Protein AF-A0A0J7YQM6-F1 (afdb_monomer_lite)

Sequence (115 aa):
EILAKTPAIPSGCQWGIFLRNHDELTLEMVTDEERDYMWAEYAKDPRMRANIGIRRRLAPLLDNDRHSIELFTALLLALPGSPILYYGDEIGMGDNIWLGDRDAVRTPMQWTPDR

Structure (mmCIF, N/CA/C/O backbone):
data_AF-A0A0J7YQM6-F1
#
_entry.id   AF-A0A0J7YQM6-F1
#
loop_
_atom_site.group_PDB
_atom_site.id
_atom_site.type_symbol
_atom_site.label_atom_id
_atom_site.label_alt_id
_atom_site.label_comp_id
_atom_site.label_asym_id
_atom_site.label_entity_id
_atom_site.label_seq_id
_atom_site.pdbx_PDB_ins_code
_atom_site.Cartn_x
_atom_site.Cartn_y
_atom_site.Cartn_z
_atom_site.occupancy
_atom_site.B_iso_or_equiv
_atom_site.auth_seq_id
_atom_site.auth_comp_id
_atom_site.auth_asym_id
_atom_site.auth_atom_id
_atom_site.pdbx_PDB_model_num
ATOM 1 N N . GLU A 1 1 ? -1.469 -3.688 19.427 1.00 55.12 1 GLU A N 1
ATOM 2 C CA . GLU A 1 1 ? -1.785 -2.467 20.206 1.00 55.12 1 GLU A CA 1
ATOM 3 C C . GLU A 1 1 ? -2.355 -1.308 19.384 1.00 55.12 1 GLU A C 1
ATOM 5 O O . GLU A 1 1 ? -3.274 -0.677 19.879 1.00 55.12 1 GLU A O 1
ATOM 10 N N . ILE A 1 2 ? -1.905 -1.021 18.151 1.00 66.50 2 ILE A N 1
ATOM 11 C CA . ILE A 1 2 ? -2.425 0.124 17.359 1.00 66.50 2 ILE A CA 1
ATOM 12 C C . ILE A 1 2 ? -3.906 -0.028 16.969 1.00 66.50 2 ILE A C 1
ATOM 14 O O . ILE A 1 2 ? -4.676 0.901 17.173 1.00 66.50 2 ILE A O 1
ATOM 18 N N . LEU A 1 3 ? -4.337 -1.210 16.511 1.00 64.94 3 LEU A N 1
ATOM 19 C CA . LEU A 1 3 ? -5.752 -1.475 16.183 1.00 64.94 3 LEU A CA 1
ATOM 20 C C . LEU A 1 3 ? -6.696 -1.313 17.387 1.00 64.94 3 LEU A C 1
ATOM 22 O O . LEU A 1 3 ? -7.867 -0.998 17.223 1.00 64.94 3 LEU A O 1
ATOM 26 N N . ALA A 1 4 ? -6.188 -1.506 18.608 1.00 71.81 4 ALA A N 1
ATOM 27 C CA . ALA A 1 4 ? -6.958 -1.302 19.834 1.00 71.81 4 ALA A CA 1
ATOM 28 C C . ALA A 1 4 ? -7.054 0.182 20.235 1.00 71.81 4 ALA A C 1
ATOM 30 O O . ALA A 1 4 ? -7.895 0.540 21.054 1.00 71.81 4 ALA A O 1
ATOM 31 N N . LYS A 1 5 ? -6.198 1.044 19.666 1.00 76.00 5 LYS A N 1
ATOM 32 C CA . LYS A 1 5 ? -6.240 2.504 19.844 1.00 76.00 5 LYS A CA 1
ATOM 33 C C . LYS A 1 5 ? -7.184 3.184 18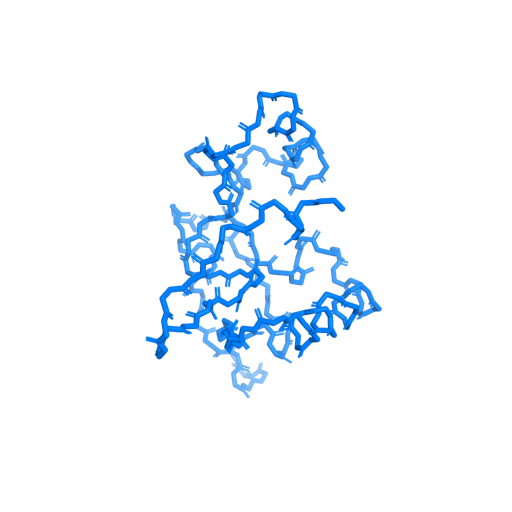.849 1.00 76.00 5 LYS A C 1
ATOM 35 O O . LYS A 1 5 ? -7.395 4.390 18.954 1.00 76.00 5 LYS A O 1
ATOM 40 N N . THR A 1 6 ? -7.739 2.445 17.886 1.00 79.56 6 THR A N 1
ATOM 41 C CA . THR A 1 6 ? -8.697 2.990 16.924 1.00 79.56 6 THR A CA 1
ATOM 42 C C . THR A 1 6 ? -9.972 3.417 17.663 1.00 79.56 6 THR A C 1
ATOM 44 O O . THR A 1 6 ? -10.549 2.607 18.392 1.00 79.56 6 THR A O 1
ATOM 47 N N . PRO A 1 7 ? -10.419 4.678 17.522 1.00 84.50 7 PRO A N 1
ATOM 48 C CA . PRO A 1 7 ? -11.604 5.160 18.219 1.00 84.50 7 PRO A CA 1
ATOM 49 C C . PRO A 1 7 ? -12.859 4.414 17.759 1.00 84.50 7 PRO A C 1
ATOM 51 O O . PRO A 1 7 ? -12.951 3.953 16.618 1.00 84.50 7 PRO A O 1
ATOM 54 N N . ALA A 1 8 ? -13.849 4.327 18.649 1.00 88.81 8 ALA A N 1
ATOM 55 C CA . ALA A 1 8 ? -15.154 3.787 18.299 1.00 88.81 8 ALA A CA 1
ATOM 56 C C . ALA A 1 8 ? -15.806 4.647 17.207 1.00 88.81 8 ALA A C 1
ATOM 58 O O . ALA A 1 8 ? -15.837 5.876 17.302 1.00 88.81 8 ALA A O 1
ATOM 59 N N . ILE A 1 9 ? -16.335 3.990 16.177 1.00 92.50 9 ILE A N 1
ATOM 60 C CA . ILE A 1 9 ? -17.052 4.649 15.085 1.00 92.50 9 ILE A CA 1
ATOM 61 C C . ILE A 1 9 ? -18.554 4.742 15.397 1.00 92.50 9 ILE A C 1
ATOM 63 O O . ILE A 1 9 ? -19.082 3.893 16.121 1.00 92.50 9 ILE A O 1
ATOM 67 N N . PRO A 1 10 ? -19.268 5.747 14.859 1.00 94.75 10 PRO A N 1
ATOM 68 C CA . PRO A 1 10 ? -20.722 5.822 14.968 1.00 94.75 10 PRO A CA 1
ATOM 69 C C . PRO A 1 10 ? -21.428 4.601 14.358 1.00 94.75 10 PRO A C 1
ATOM 71 O O . PRO A 1 10 ? -20.921 3.961 13.436 1.00 94.75 10 PRO A O 1
ATOM 74 N N . SER A 1 11 ? -22.642 4.312 14.837 1.00 94.25 11 SER A N 1
ATOM 75 C CA . SER A 1 11 ? -23.493 3.266 14.256 1.00 94.25 11 SER A CA 1
ATOM 76 C C . SER A 1 11 ? -23.800 3.561 12.782 1.00 94.25 11 SER A C 1
ATOM 78 O O . SER A 1 11 ? -24.133 4.692 12.433 1.00 94.25 11 SER A O 1
ATOM 80 N N . GLY A 1 12 ? -23.690 2.545 11.922 1.00 93.69 12 GLY A N 1
ATOM 81 C CA . GLY A 1 12 ? -23.890 2.668 10.472 1.00 93.69 12 GLY A CA 1
ATOM 82 C C . GLY A 1 12 ? -22.664 3.151 9.684 1.00 93.69 12 GLY A C 1
ATOM 83 O O . GLY A 1 12 ? -22.717 3.168 8.456 1.00 93.69 12 GLY A O 1
ATOM 84 N N . CYS A 1 13 ? -21.560 3.506 10.350 1.00 95.44 13 CYS A N 1
ATOM 85 C CA . CYS A 1 13 ? -20.281 3.803 9.702 1.00 95.44 13 CYS A CA 1
ATOM 86 C C . CYS A 1 13 ? -19.374 2.563 9.649 1.00 95.44 13 CYS A C 1
ATOM 88 O O . CYS A 1 13 ? -19.545 1.620 10.420 1.00 95.44 13 CYS A O 1
ATOM 90 N N . GLN A 1 14 ? -18.386 2.577 8.749 1.00 94.06 14 GLN A N 1
ATOM 91 C CA . GLN A 1 14 ? -17.368 1.532 8.629 1.00 94.06 14 GLN A CA 1
ATOM 92 C C . GLN A 1 14 ? -16.035 2.129 8.156 1.00 94.06 14 GLN A C 1
ATOM 94 O O . GLN A 1 14 ? -16.027 3.120 7.425 1.00 94.06 14 GLN A O 1
ATOM 99 N N . TRP A 1 15 ? -14.916 1.524 8.556 1.00 93.69 15 TRP A N 1
ATOM 100 C CA . TRP A 1 15 ? -13.589 1.894 8.061 1.00 93.69 15 TRP A CA 1
ATOM 101 C C . TRP A 1 15 ? -13.381 1.447 6.612 1.00 93.69 15 TRP A C 1
ATOM 103 O O . TRP A 1 15 ? -13.755 0.338 6.241 1.00 93.69 15 TRP A O 1
ATOM 113 N N . GLY A 1 16 ? -12.734 2.288 5.804 1.00 94.81 16 GLY A N 1
ATOM 114 C CA . GLY A 1 16 ? -12.133 1.870 4.539 1.00 94.81 16 GLY A CA 1
ATOM 115 C C . GLY A 1 16 ? -10.691 1.446 4.786 1.00 94.81 16 GLY A C 1
ATOM 116 O O . GLY A 1 16 ? -9.901 2.247 5.283 1.00 94.81 16 GLY A O 1
ATOM 117 N N . ILE A 1 17 ? -10.353 0.202 4.461 1.00 95.19 17 ILE A N 1
ATOM 118 C CA . ILE A 1 17 ? -9.001 -0.341 4.638 1.00 95.19 17 ILE A CA 1
ATOM 119 C C . ILE A 1 17 ? -8.351 -0.538 3.271 1.00 95.19 17 ILE A C 1
ATOM 121 O O . ILE A 1 17 ? -8.993 -1.005 2.333 1.00 95.19 17 ILE A O 1
ATOM 125 N N . PHE A 1 18 ? -7.088 -0.144 3.140 1.00 96.56 18 PHE A N 1
ATOM 126 C CA . PHE A 1 18 ? -6.334 -0.218 1.891 1.00 96.56 18 PHE A CA 1
ATOM 127 C C . PHE A 1 18 ? -4.840 -0.373 2.183 1.00 96.56 18 PHE A C 1
ATOM 129 O O . PHE A 1 18 ? -4.363 0.039 3.239 1.00 96.56 18 PHE A O 1
ATOM 136 N N . LEU A 1 19 ? -4.104 -0.962 1.240 1.00 95.00 19 LEU A N 1
ATOM 137 C CA . LEU A 1 19 ? -2.642 -1.097 1.315 1.00 95.00 19 LEU A CA 1
ATOM 138 C C . LEU A 1 19 ? -1.933 0.027 0.553 1.00 95.00 19 LEU A C 1
ATOM 140 O O . LEU A 1 19 ? -0.949 0.592 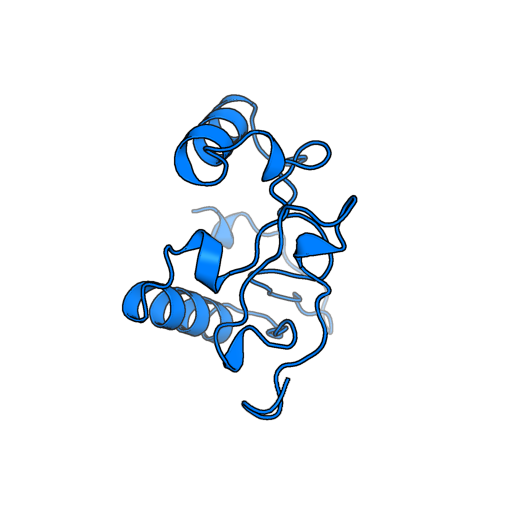1.023 1.00 95.00 19 LEU A O 1
ATOM 144 N N . ARG A 1 20 ? -2.447 0.358 -0.634 1.00 95.81 20 ARG A N 1
ATOM 145 C CA . ARG A 1 20 ? -1.972 1.429 -1.514 1.00 95.81 20 ARG A CA 1
ATOM 146 C C . ARG A 1 20 ? -3.161 2.088 -2.207 1.00 95.81 20 ARG A C 1
ATOM 148 O O . ARG A 1 20 ? -4.283 1.589 -2.160 1.00 95.81 20 ARG A O 1
ATOM 155 N N . ASN A 1 21 ? -2.909 3.241 -2.809 1.00 93.88 21 ASN A N 1
ATOM 156 C CA . ASN A 1 21 ? -3.881 4.008 -3.574 1.00 93.88 21 ASN A CA 1
ATOM 157 C C . ASN A 1 21 ? -3.166 4.745 -4.726 1.00 93.88 21 ASN A C 1
ATOM 159 O O . ASN A 1 21 ? -2.006 4.472 -5.034 1.00 93.88 21 ASN A O 1
ATOM 163 N N . HIS A 1 22 ? -3.870 5.683 -5.359 1.00 92.75 22 HIS A N 1
ATOM 164 C CA . HIS A 1 22 ? -3.371 6.493 -6.473 1.00 92.75 22 HIS A CA 1
ATOM 165 C C . HIS A 1 22 ? -2.368 7.589 -6.067 1.00 92.75 22 HIS A C 1
ATOM 167 O O . HIS A 1 22 ? -1.879 8.310 -6.942 1.00 92.75 22 HIS A O 1
ATOM 173 N N . ASP A 1 23 ? -2.096 7.741 -4.774 1.00 92.69 23 ASP A N 1
ATOM 174 C CA . ASP A 1 23 ? -1.135 8.687 -4.218 1.00 92.69 23 ASP A CA 1
ATOM 175 C C . ASP A 1 23 ? 0.107 7.948 -3.696 1.00 92.69 23 ASP A C 1
ATOM 177 O O . ASP A 1 23 ? 0.209 6.715 -3.694 1.00 92.69 23 ASP A O 1
ATOM 181 N N . GLU A 1 24 ? 1.105 8.707 -3.268 1.00 89.44 24 GLU A N 1
ATOM 182 C CA . GLU A 1 24 ? 2.234 8.191 -2.515 1.00 89.44 24 GLU A CA 1
ATOM 183 C C . GLU A 1 24 ? 1.781 7.518 -1.212 1.00 89.44 24 GLU A C 1
ATOM 185 O O . GLU A 1 24 ? 0.721 7.793 -0.649 1.00 89.44 24 GLU A O 1
ATOM 190 N N . LEU A 1 25 ? 2.598 6.599 -0.708 1.00 91.94 25 LEU A N 1
ATOM 191 C CA . LEU A 1 25 ? 2.472 6.131 0.663 1.00 91.94 25 LEU A CA 1
ATOM 192 C C . LEU A 1 25 ? 2.874 7.302 1.560 1.00 91.94 25 LEU A C 1
ATOM 194 O O . LEU A 1 25 ? 4.063 7.593 1.699 1.00 91.94 25 LEU A O 1
ATOM 198 N N . THR A 1 26 ? 1.874 8.016 2.075 1.00 90.69 26 THR A N 1
ATOM 199 C CA . THR A 1 26 ? 2.077 9.197 2.917 1.00 90.69 26 THR A CA 1
ATOM 200 C C . THR A 1 26 ? 2.679 8.808 4.265 1.00 90.69 26 THR A C 1
ATOM 202 O O . THR A 1 26 ? 2.210 7.879 4.924 1.00 90.69 26 THR A O 1
ATOM 205 N N . LEU A 1 27 ? 3.724 9.531 4.673 1.00 91.75 27 LEU A N 1
ATOM 206 C CA . LEU A 1 27 ? 4.370 9.413 5.984 1.00 91.75 27 LEU A CA 1
ATOM 207 C C . LEU A 1 27 ? 4.234 10.728 6.776 1.00 91.75 27 LEU A C 1
ATOM 209 O O . LEU A 1 27 ? 5.095 11.089 7.580 1.00 91.75 27 LEU A O 1
ATOM 213 N N . GLU A 1 28 ? 3.158 11.477 6.527 1.00 89.81 28 GLU A N 1
ATOM 214 C CA . GLU A 1 28 ? 2.881 12.745 7.214 1.00 89.81 28 GLU A CA 1
ATOM 215 C C . GLU A 1 28 ? 2.446 12.541 8.669 1.00 89.81 28 GLU A C 1
ATOM 217 O O . GLU A 1 28 ? 2.793 13.335 9.537 1.00 89.81 28 GLU A O 1
ATOM 222 N N . MET A 1 29 ? 1.712 11.459 8.943 1.00 88.50 29 MET A N 1
ATOM 223 C CA . MET A 1 29 ? 1.113 11.173 10.255 1.00 88.50 29 MET A CA 1
ATOM 224 C C . MET A 1 29 ? 1.950 10.206 11.111 1.00 88.50 29 MET A C 1
ATOM 226 O O . MET A 1 29 ? 1.438 9.654 12.085 1.00 88.50 29 MET A O 1
ATOM 230 N N . VAL A 1 30 ? 3.213 9.972 10.741 1.00 90.00 30 VAL A N 1
ATOM 231 C CA . VAL A 1 30 ? 4.163 9.142 11.504 1.00 90.00 30 VAL A CA 1
ATOM 232 C C . VAL A 1 30 ? 5.255 10.005 12.128 1.00 90.00 30 VAL A C 1
ATOM 234 O O . VAL A 1 30 ? 5.477 11.146 11.710 1.00 90.00 30 VAL A O 1
ATOM 237 N N . THR A 1 31 ? 5.934 9.462 13.135 1.00 92.50 31 THR A N 1
ATOM 238 C CA . THR A 1 31 ? 7.062 10.143 13.783 1.00 92.50 31 THR A CA 1
ATOM 239 C C . THR A 1 31 ? 8.250 10.293 12.828 1.00 92.50 31 THR A C 1
ATOM 241 O O . THR A 1 31 ? 8.355 9.580 11.829 1.00 92.50 31 THR A O 1
ATOM 244 N N . ASP A 1 32 ? 9.162 11.221 13.127 1.00 91.56 32 ASP A N 1
ATOM 245 C CA . ASP A 1 32 ? 10.346 11.453 12.289 1.00 91.56 32 ASP A CA 1
ATOM 246 C C . ASP A 1 32 ? 11.249 10.207 12.212 1.00 91.56 32 ASP A C 1
ATOM 248 O O . ASP A 1 32 ? 11.723 9.863 11.132 1.00 91.56 32 ASP A O 1
ATOM 252 N N . GLU A 1 33 ? 11.398 9.467 13.317 1.00 93.19 33 GLU A N 1
ATOM 253 C CA . GLU A 1 33 ? 12.168 8.215 13.359 1.00 93.19 33 GLU A CA 1
ATOM 254 C C . GLU A 1 33 ? 11.544 7.118 12.480 1.00 93.19 33 GLU A C 1
ATOM 256 O O . GLU A 1 33 ? 12.242 6.457 11.709 1.00 93.19 33 GLU A O 1
ATOM 261 N N . GLU A 1 34 ? 10.220 6.940 12.547 1.00 92.88 34 GLU A N 1
ATOM 262 C CA . GLU A 1 34 ? 9.505 5.988 11.688 1.00 92.88 34 GLU A CA 1
ATOM 263 C C . GLU A 1 34 ? 9.593 6.393 10.215 1.00 92.88 34 GLU A C 1
ATOM 265 O O . GLU A 1 34 ? 9.743 5.535 9.343 1.00 92.88 34 GLU A O 1
ATOM 270 N N . ARG A 1 35 ? 9.532 7.696 9.920 1.00 92.88 35 ARG A N 1
ATOM 271 C CA . ARG A 1 35 ? 9.666 8.212 8.556 1.00 92.88 35 ARG A CA 1
ATOM 272 C C . ARG A 1 35 ? 11.045 7.911 7.979 1.00 92.88 35 ARG A C 1
ATOM 274 O O . ARG A 1 35 ? 11.131 7.402 6.860 1.00 92.88 35 ARG A O 1
ATOM 281 N N . ASP A 1 36 ? 12.101 8.185 8.738 1.00 91.81 36 ASP A N 1
ATOM 282 C CA . ASP A 1 36 ? 13.476 7.920 8.320 1.00 91.81 36 ASP A CA 1
ATOM 283 C C . ASP A 1 36 ? 13.718 6.421 8.107 1.00 91.81 36 ASP A C 1
ATOM 285 O O . ASP A 1 36 ? 14.319 6.031 7.102 1.00 91.81 36 ASP A O 1
ATOM 289 N N . TYR A 1 37 ? 13.170 5.573 8.984 1.00 94.00 37 TYR A N 1
ATOM 290 C CA . TYR A 1 37 ? 13.189 4.120 8.814 1.00 94.00 37 TYR A CA 1
ATOM 291 C C . TYR A 1 37 ? 12.481 3.684 7.523 1.00 94.00 37 TYR A C 1
ATOM 293 O O . TYR A 1 37 ? 13.051 2.955 6.708 1.00 94.00 37 TYR A O 1
ATOM 301 N N . MET A 1 38 ? 11.263 4.178 7.284 1.00 94.00 38 MET A N 1
ATOM 302 C CA . MET A 1 38 ? 10.496 3.850 6.081 1.00 94.00 38 MET A CA 1
ATOM 303 C C . MET A 1 38 ? 11.218 4.288 4.804 1.00 94.00 38 MET A C 1
ATOM 305 O O . MET A 1 38 ? 11.216 3.558 3.811 1.00 94.00 38 MET A O 1
ATOM 309 N N . TRP A 1 39 ? 11.873 5.450 4.810 1.00 92.00 39 TRP A N 1
ATOM 310 C CA . TRP A 1 39 ? 12.687 5.890 3.680 1.00 92.00 39 TRP A CA 1
ATOM 311 C C . TRP A 1 39 ? 13.938 5.039 3.471 1.00 92.00 39 TRP A C 1
ATOM 313 O O . TRP A 1 39 ? 14.278 4.763 2.319 1.00 92.00 39 TRP A O 1
ATOM 323 N N . ALA A 1 40 ? 14.618 4.632 4.542 1.00 92.06 40 ALA A N 1
ATOM 324 C CA . ALA A 1 40 ? 15.810 3.795 4.456 1.00 92.06 40 ALA A CA 1
ATOM 325 C C . ALA A 1 40 ? 15.497 2.411 3.865 1.00 92.06 40 ALA A C 1
ATOM 327 O O . ALA A 1 40 ? 16.226 1.935 2.993 1.00 92.06 40 ALA A O 1
ATOM 328 N N . GLU A 1 41 ? 14.387 1.802 4.285 1.00 92.25 41 GLU A N 1
ATOM 329 C CA . GLU A 1 41 ? 14.010 0.459 3.842 1.00 92.25 41 GLU A CA 1
ATOM 330 C C . GLU A 1 41 ? 13.320 0.459 2.473 1.00 92.25 41 GLU A C 1
ATOM 332 O O . GL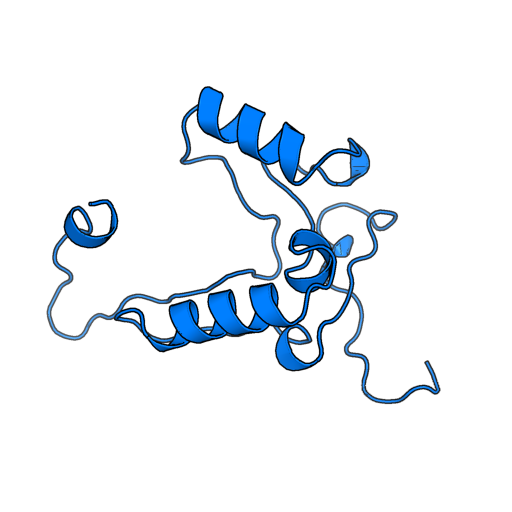U A 1 41 ? 13.721 -0.280 1.570 1.00 92.25 41 GLU A O 1
ATOM 337 N N . TYR A 1 42 ? 12.323 1.328 2.274 1.00 91.75 42 TYR A N 1
ATOM 338 C CA . TYR A 1 42 ? 11.412 1.248 1.125 1.00 91.75 42 TYR A CA 1
ATOM 339 C C . TYR A 1 42 ? 11.664 2.300 0.031 1.00 91.75 42 TYR A C 1
ATOM 341 O O . TYR A 1 42 ? 11.109 2.190 -1.067 1.00 91.75 42 TYR A O 1
ATOM 349 N N . ALA A 1 43 ? 12.507 3.310 0.286 1.00 91.12 43 ALA A N 1
ATOM 350 C CA . ALA A 1 43 ? 12.834 4.381 -0.664 1.00 91.12 43 ALA A CA 1
ATOM 351 C C . ALA A 1 43 ? 14.348 4.654 -0.746 1.00 91.12 43 ALA A C 1
ATOM 353 O O . ALA A 1 43 ? 14.819 5.788 -0.565 1.00 91.12 43 ALA A O 1
ATOM 354 N N . LYS A 1 44 ? 15.097 3.586 -1.057 1.00 89.00 44 LYS A N 1
ATOM 355 C CA . LYS A 1 44 ? 16.562 3.587 -1.233 1.00 89.00 44 LYS A CA 1
ATOM 356 C C . LYS A 1 44 ? 17.024 4.552 -2.326 1.00 89.00 44 LYS A C 1
ATOM 358 O O . LYS A 1 44 ? 18.079 5.165 -2.200 1.00 89.00 44 LYS A O 1
ATOM 363 N N . ASP A 1 45 ? 16.228 4.711 -3.383 1.00 89.69 45 ASP A N 1
ATOM 364 C CA . ASP A 1 45 ? 16.464 5.720 -4.412 1.00 89.69 45 ASP A CA 1
ATOM 365 C C . ASP A 1 45 ? 15.699 7.013 -4.076 1.00 89.69 45 ASP A C 1
ATOM 367 O O . ASP A 1 45 ? 14.481 6.957 -3.880 1.00 89.69 45 ASP A O 1
ATOM 371 N N . PRO A 1 46 ? 16.349 8.192 -4.061 1.00 87.94 46 PRO A N 1
ATOM 372 C CA . PRO A 1 46 ? 15.672 9.468 -3.825 1.00 87.94 46 PRO A CA 1
ATOM 373 C C . PRO A 1 46 ? 14.480 9.723 -4.758 1.00 87.94 46 PRO A C 1
ATOM 375 O O . PRO A 1 46 ? 13.519 10.373 -4.359 1.00 87.94 46 PRO A O 1
ATOM 378 N N . ARG A 1 47 ? 14.494 9.174 -5.980 1.00 89.88 47 ARG A N 1
ATOM 379 C CA . ARG A 1 47 ? 13.393 9.292 -6.948 1.00 89.88 47 ARG A CA 1
ATOM 380 C C . ARG A 1 47 ? 12.155 8.508 -6.537 1.00 89.88 47 ARG A C 1
ATOM 382 O O . ARG A 1 47 ? 11.080 8.807 -7.040 1.00 89.88 47 ARG A O 1
ATOM 389 N N . MET A 1 48 ? 12.266 7.530 -5.642 1.00 91.00 48 MET A N 1
ATOM 390 C CA . MET A 1 48 ? 11.109 6.814 -5.088 1.00 91.00 48 MET A CA 1
ATOM 391 C C . MET A 1 48 ? 10.316 7.678 -4.102 1.00 91.00 48 MET A C 1
ATOM 393 O O . MET A 1 48 ? 9.209 7.306 -3.718 1.00 91.00 48 MET A O 1
ATOM 397 N N . ARG A 1 49 ? 10.860 8.830 -3.698 1.00 90.19 49 ARG A N 1
ATOM 398 C CA . ARG A 1 49 ? 10.223 9.765 -2.773 1.00 90.19 49 ARG A CA 1
ATOM 399 C C . ARG A 1 49 ? 9.402 10.794 -3.545 1.00 90.19 49 ARG A C 1
ATOM 401 O O . ARG A 1 49 ? 9.798 11.231 -4.625 1.00 90.19 49 ARG A O 1
ATOM 408 N N . ALA A 1 50 ? 8.262 11.169 -2.983 1.00 85.00 50 ALA A N 1
ATOM 409 C CA . ALA A 1 50 ? 7.457 12.306 -3.416 1.00 85.00 50 ALA A CA 1
ATOM 410 C C . ALA A 1 50 ? 6.861 12.962 -2.175 1.00 85.00 50 ALA A C 1
ATOM 412 O O . ALA A 1 50 ? 6.343 12.255 -1.313 1.00 85.00 50 ALA A O 1
ATOM 413 N N . ASN A 1 51 ? 6.966 14.287 -2.066 1.00 86.06 51 ASN A N 1
ATOM 414 C CA . ASN A 1 51 ? 6.586 15.030 -0.861 1.00 86.06 51 ASN A CA 1
ATOM 415 C C . ASN A 1 51 ? 7.214 14.404 0.404 1.00 86.06 51 ASN A C 1
ATOM 417 O O . ASN A 1 51 ? 8.430 14.213 0.463 1.00 86.06 51 ASN A O 1
ATOM 421 N N . ILE A 1 52 ? 6.386 14.056 1.393 1.00 87.44 52 ILE A N 1
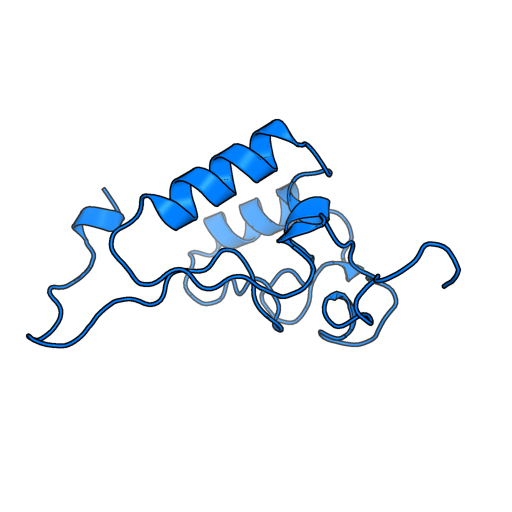ATOM 422 C CA . ILE A 1 52 ? 6.766 13.393 2.649 1.00 87.44 52 ILE A CA 1
ATOM 423 C C . ILE A 1 52 ? 6.471 11.877 2.554 1.00 87.44 52 ILE A C 1
ATOM 425 O O . ILE A 1 52 ? 6.241 11.211 3.550 1.00 87.44 52 ILE A O 1
ATOM 429 N N . GLY A 1 53 ? 6.435 11.291 1.356 1.00 91.75 53 GLY A N 1
ATOM 430 C CA . GLY A 1 53 ? 6.007 9.906 1.155 1.00 91.75 53 GLY A CA 1
ATOM 431 C C . GLY A 1 53 ? 6.801 9.128 0.112 1.00 91.75 53 GLY A C 1
ATOM 432 O O . GLY A 1 53 ? 7.841 9.568 -0.389 1.00 91.75 53 GLY A O 1
ATOM 433 N N . ILE A 1 54 ? 6.311 7.922 -0.185 1.00 93.25 54 ILE A N 1
ATOM 434 C CA . ILE A 1 54 ? 6.947 6.956 -1.091 1.00 93.25 54 ILE A CA 1
ATOM 435 C C . ILE A 1 54 ? 6.009 6.647 -2.259 1.00 93.25 54 ILE A C 1
ATOM 437 O O . ILE A 1 54 ? 4.960 6.024 -2.097 1.00 93.25 54 ILE A O 1
ATOM 441 N N . ARG A 1 55 ? 6.386 7.050 -3.471 1.00 92.94 55 ARG A N 1
ATOM 442 C CA . ARG A 1 55 ? 5.575 6.901 -4.691 1.00 92.94 55 ARG A CA 1
ATOM 443 C C . ARG A 1 55 ? 5.825 5.574 -5.411 1.00 92.94 55 ARG A C 1
ATOM 445 O O . ARG A 1 55 ? 6.198 5.545 -6.581 1.00 92.94 55 ARG A O 1
ATOM 452 N N . ARG A 1 56 ? 5.626 4.469 -4.693 1.00 94.31 56 ARG A N 1
ATOM 453 C CA . ARG A 1 56 ? 5.787 3.102 -5.212 1.00 94.31 56 ARG A CA 1
ATOM 454 C C . ARG A 1 56 ? 4.511 2.276 -5.106 1.00 94.31 56 ARG A C 1
ATOM 456 O O . ARG A 1 56 ? 3.656 2.562 -4.259 1.00 94.31 56 ARG A O 1
ATOM 463 N N . ARG A 1 57 ? 4.368 1.269 -5.969 1.00 96.00 57 ARG A N 1
ATOM 464 C CA . ARG A 1 57 ? 3.262 0.294 -5.918 1.00 96.00 57 ARG A CA 1
ATOM 465 C C . ARG A 1 57 ? 3.527 -0.804 -4.885 1.00 96.00 57 ARG A C 1
ATOM 467 O O . ARG A 1 57 ? 4.654 -0.961 -4.425 1.00 96.00 57 ARG A O 1
ATOM 474 N N . LEU A 1 58 ? 2.493 -1.576 -4.541 1.00 95.50 58 LEU A N 1
ATOM 475 C CA . LEU A 1 58 ? 2.579 -2.638 -3.533 1.00 95.50 58 LEU A CA 1
ATOM 476 C C . LEU A 1 58 ? 3.605 -3.717 -3.900 1.00 95.50 58 LEU A C 1
ATOM 478 O O . LEU A 1 58 ? 4.494 -4.003 -3.105 1.00 95.50 58 LEU A O 1
ATOM 482 N N . ALA A 1 59 ? 3.508 -4.294 -5.102 1.00 96.25 59 ALA A N 1
ATOM 483 C CA . ALA A 1 59 ? 4.418 -5.360 -5.515 1.00 96.25 59 ALA A CA 1
ATOM 484 C C . ALA A 1 59 ? 5.889 -4.895 -5.521 1.00 96.25 59 ALA A C 1
ATOM 486 O O . ALA A 1 59 ? 6.712 -5.549 -4.884 1.00 96.25 59 ALA A O 1
ATOM 487 N N . PRO A 1 60 ? 6.241 -3.737 -6.111 1.00 95.19 60 PRO A N 1
ATOM 488 C CA . PRO A 1 60 ? 7.608 -3.237 -6.045 1.00 95.19 60 PRO A CA 1
ATOM 489 C C . PRO A 1 60 ? 8.082 -2.833 -4.634 1.00 95.19 60 PRO A C 1
ATOM 491 O O . PRO A 1 60 ? 9.280 -2.923 -4.368 1.00 95.19 60 PRO A O 1
ATOM 494 N N . LEU A 1 61 ? 7.190 -2.394 -3.732 1.00 94.38 61 LEU A N 1
ATOM 495 C CA . LEU A 1 61 ? 7.521 -2.138 -2.317 1.00 94.38 61 LEU A CA 1
ATOM 496 C C . LEU A 1 61 ? 7.923 -3.411 -1.565 1.00 94.38 61 LEU A C 1
ATOM 498 O O . LEU A 1 61 ? 8.753 -3.340 -0.667 1.00 94.38 61 LEU A O 1
ATOM 502 N N . LEU A 1 62 ? 7.337 -4.549 -1.933 1.00 95.31 62 LEU A N 1
ATOM 503 C CA . LEU A 1 62 ? 7.586 -5.856 -1.325 1.00 95.31 62 LEU A CA 1
ATOM 504 C C . LEU A 1 62 ? 8.592 -6.690 -2.132 1.00 95.31 62 LEU A C 1
ATOM 506 O O . LEU A 1 62 ? 8.544 -7.915 -2.092 1.00 95.31 62 LEU A O 1
ATOM 510 N N . ASP A 1 63 ? 9.454 -6.041 -2.923 1.00 94.56 63 ASP A N 1
ATOM 511 C CA . ASP A 1 63 ? 10.454 -6.683 -3.793 1.00 94.56 63 ASP A CA 1
ATOM 512 C C . ASP A 1 63 ? 9.878 -7.769 -4.725 1.00 94.56 63 ASP A C 1
ATOM 514 O O . ASP A 1 63 ? 10.570 -8.692 -5.154 1.00 94.56 63 ASP A O 1
ATOM 518 N N . ASN A 1 64 ? 8.593 -7.639 -5.072 1.00 95.56 64 ASN A N 1
ATOM 519 C CA . ASN A 1 64 ? 7.813 -8.610 -5.834 1.00 95.56 64 ASN A CA 1
ATOM 520 C C . ASN A 1 64 ? 7.782 -10.019 -5.201 1.00 95.56 64 ASN A C 1
ATOM 522 O O . ASN A 1 64 ? 7.564 -11.013 -5.899 1.00 95.56 64 ASN A O 1
ATOM 526 N N . ASP A 1 65 ? 7.987 -10.118 -3.882 1.00 97.38 65 ASP A N 1
ATOM 527 C CA . ASP A 1 65 ? 7.847 -11.369 -3.146 1.00 97.38 65 ASP A CA 1
ATOM 528 C C . ASP A 1 65 ? 6.370 -11.748 -3.014 1.00 97.38 65 ASP A C 1
ATOM 530 O O . ASP A 1 65 ? 5.573 -11.098 -2.330 1.00 97.38 65 ASP A O 1
ATOM 534 N N . ARG A 1 66 ? 6.008 -12.853 -3.665 1.00 95.12 66 ARG A N 1
ATOM 535 C CA . ARG A 1 66 ? 4.631 -13.337 -3.719 1.00 95.12 66 ARG A CA 1
ATOM 536 C C . ARG A 1 66 ? 4.077 -13.673 -2.336 1.00 95.12 66 ARG A C 1
ATOM 538 O O . ARG A 1 66 ? 2.913 -13.375 -2.082 1.00 95.12 66 ARG A O 1
ATOM 545 N N . HIS A 1 67 ? 4.883 -14.262 -1.454 1.00 97.50 67 HIS A N 1
ATOM 546 C CA . HIS A 1 67 ? 4.421 -14.635 -0.116 1.00 97.50 67 HIS A CA 1
ATOM 547 C C . HIS A 1 67 ? 4.097 -13.400 0.725 1.00 97.50 67 HIS A C 1
ATOM 549 O O . HIS A 1 67 ? 3.060 -13.360 1.387 1.00 97.50 67 HIS A O 1
ATOM 555 N N . SER A 1 68 ? 4.943 -12.372 0.652 1.00 96.38 68 SER A N 1
ATOM 556 C CA . SER A 1 68 ? 4.673 -11.084 1.287 1.00 96.38 68 SER A CA 1
ATOM 557 C C . SER A 1 68 ? 3.404 -10.447 0.727 1.00 96.38 68 SER A C 1
ATOM 559 O O . SER A 1 68 ? 2.525 -10.075 1.499 1.00 96.38 68 SER A O 1
ATOM 561 N N . ILE A 1 69 ? 3.242 -10.381 -0.598 1.00 97.06 69 ILE A N 1
ATOM 562 C CA . ILE A 1 69 ? 2.030 -9.811 -1.214 1.00 97.06 69 ILE A CA 1
ATOM 563 C C . ILE A 1 69 ? 0.773 -10.537 -0.715 1.00 97.06 69 ILE A C 1
ATOM 565 O O . ILE A 1 69 ? -0.163 -9.887 -0.253 1.00 97.06 69 ILE A O 1
ATOM 569 N N . GLU A 1 70 ? 0.768 -11.872 -0.724 1.00 97.31 70 GLU A N 1
ATOM 570 C CA . GLU A 1 70 ? -0.362 -12.667 -0.230 1.00 97.31 70 GLU A CA 1
ATOM 571 C C . GLU A 1 70 ? -0.645 -12.433 1.255 1.00 97.31 70 GLU A C 1
ATOM 573 O O . GLU A 1 70 ? -1.808 -12.302 1.634 1.00 97.31 70 GLU A O 1
ATOM 578 N N . LEU A 1 71 ? 0.391 -12.321 2.091 1.00 97.56 71 LEU A N 1
ATOM 579 C CA . LEU A 1 71 ? 0.238 -12.016 3.512 1.00 97.56 71 LEU A CA 1
ATOM 580 C C . LEU A 1 71 ? -0.427 -10.651 3.725 1.00 97.56 71 LEU A C 1
ATOM 582 O O . LEU A 1 71 ? -1.385 -10.545 4.492 1.00 97.56 71 LEU A O 1
ATOM 586 N N . PHE A 1 72 ? 0.045 -9.608 3.040 1.00 96.81 72 PHE A N 1
ATOM 587 C CA . PHE A 1 72 ? -0.532 -8.268 3.156 1.00 96.81 72 PHE A CA 1
ATOM 588 C C . PHE A 1 72 ? -1.965 -8.219 2.615 1.00 96.81 72 PHE A C 1
ATOM 590 O O . PHE A 1 72 ? -2.831 -7.601 3.236 1.00 96.81 72 PHE A O 1
ATOM 597 N N . THR A 1 73 ? -2.255 -8.912 1.511 1.00 96.44 73 THR A N 1
ATOM 598 C CA . THR A 1 73 ? -3.624 -9.048 0.997 1.00 96.44 73 THR A CA 1
ATOM 599 C C . THR A 1 73 ? -4.517 -9.820 1.972 1.00 96.44 73 THR A C 1
ATOM 601 O O . THR A 1 73 ? -5.653 -9.416 2.205 1.00 96.44 73 THR A O 1
ATOM 604 N N . ALA A 1 74 ? -4.020 -10.887 2.600 1.00 97.06 74 ALA A N 1
ATOM 605 C CA . ALA A 1 74 ? -4.767 -11.629 3.610 1.00 97.06 74 ALA A CA 1
ATOM 606 C C . ALA A 1 74 ? -5.085 -10.753 4.831 1.00 97.06 74 ALA A C 1
ATOM 608 O O . ALA A 1 74 ? -6.217 -10.761 5.309 1.00 97.06 74 ALA A O 1
ATOM 609 N N . LEU A 1 75 ? -4.126 -9.943 5.294 1.00 95.62 75 LEU A N 1
ATOM 610 C CA . LEU A 1 75 ? -4.348 -8.966 6.362 1.00 95.62 75 LEU A CA 1
ATOM 611 C C . LEU A 1 75 ? -5.392 -7.918 5.961 1.00 95.62 75 LEU A C 1
ATOM 613 O O . LEU A 1 75 ? -6.302 -7.646 6.741 1.00 95.62 75 LEU A O 1
ATOM 617 N N . LEU A 1 76 ? -5.314 -7.379 4.741 1.00 95.56 76 LEU A N 1
ATOM 618 C CA . LEU A 1 76 ? -6.304 -6.435 4.217 1.00 95.56 76 LEU A CA 1
ATOM 619 C C . LEU A 1 76 ? -7.724 -7.014 4.257 1.00 95.56 76 LEU A C 1
ATOM 621 O O . LEU A 1 76 ? -8.658 -6.303 4.602 1.00 95.56 76 LEU A O 1
ATOM 625 N N . LEU A 1 77 ? -7.897 -8.290 3.913 1.00 95.94 77 LEU A N 1
ATOM 626 C CA . LEU A 1 77 ? -9.213 -8.937 3.899 1.00 95.94 77 LEU A CA 1
ATOM 627 C C . LEU A 1 77 ? -9.684 -9.396 5.288 1.00 95.94 77 LEU A C 1
ATOM 629 O O . LEU A 1 77 ? -10.879 -9.608 5.483 1.00 95.94 77 LEU A O 1
ATOM 633 N N . ALA A 1 78 ? -8.766 -9.567 6.241 1.00 94.62 78 ALA A N 1
ATOM 634 C CA . ALA A 1 78 ? -9.070 -10.041 7.591 1.00 94.62 78 ALA A CA 1
ATOM 635 C C . ALA A 1 78 ? -9.352 -8.910 8.595 1.00 94.62 78 ALA A C 1
ATOM 637 O O . ALA A 1 78 ? -9.979 -9.151 9.630 1.00 94.62 78 ALA A O 1
ATOM 638 N N . LEU A 1 79 ? -8.873 -7.691 8.334 1.00 93.00 79 LEU A N 1
ATOM 639 C CA . LEU A 1 79 ? -9.081 -6.550 9.224 1.00 93.00 79 LEU A CA 1
ATOM 640 C C . LEU A 1 79 ? -10.537 -6.042 9.179 1.00 93.00 79 LEU A C 1
ATOM 642 O O . LEU A 1 79 ? -11.183 -6.091 8.133 1.00 93.00 79 LEU A O 1
ATOM 646 N N . PRO A 1 80 ? -11.071 -5.523 10.303 1.00 91.19 80 PRO A N 1
ATOM 647 C CA . PRO A 1 80 ? -12.426 -4.984 10.350 1.00 91.19 80 PRO A CA 1
ATOM 648 C C . PRO A 1 80 ? -12.532 -3.709 9.504 1.00 91.19 80 PRO A C 1
ATOM 650 O O . PRO A 1 80 ? -11.950 -2.676 9.835 1.00 91.19 80 PRO A O 1
ATOM 653 N N . GLY A 1 81 ? -13.296 -3.785 8.417 1.00 92.56 81 GLY A N 1
ATOM 654 C CA . GLY A 1 81 ? -13.498 -2.682 7.485 1.00 92.56 81 GLY A CA 1
ATOM 655 C C . GLY A 1 81 ? -13.999 -3.167 6.129 1.00 92.56 81 GLY A C 1
ATOM 656 O O . GLY A 1 81 ? -14.211 -4.359 5.912 1.00 92.56 81 GLY A O 1
ATOM 657 N N . SER A 1 82 ? -14.179 -2.228 5.209 1.00 96.00 82 SER A N 1
ATOM 658 C CA . SER A 1 82 ? -14.436 -2.501 3.798 1.00 96.00 82 SER A CA 1
ATOM 659 C C . SER A 1 82 ? -13.115 -2.409 3.026 1.00 96.00 82 SER A C 1
ATOM 661 O O . SER A 1 82 ? -12.539 -1.315 2.972 1.00 96.00 82 SER A O 1
ATOM 663 N N . PRO A 1 83 ? -12.607 -3.513 2.450 1.00 97.00 83 PRO A N 1
ATOM 664 C CA . PRO A 1 83 ? -11.334 -3.511 1.744 1.00 97.00 83 PRO A CA 1
ATOM 665 C C . PRO A 1 83 ? -11.430 -2.803 0.396 1.00 97.00 83 PRO A C 1
ATOM 667 O O . PRO A 1 83 ? -12.373 -3.002 -0.369 1.00 97.00 83 PRO A O 1
ATOM 670 N N . ILE A 1 84 ? -10.418 -1.993 0.099 1.00 97.31 84 ILE A N 1
ATOM 671 C CA . ILE A 1 84 ? -10.263 -1.273 -1.161 1.00 97.31 84 ILE A CA 1
ATOM 672 C C . ILE A 1 84 ? -8.999 -1.790 -1.839 1.00 97.31 84 ILE A C 1
ATOM 674 O O . ILE A 1 84 ? -7.899 -1.712 -1.287 1.00 97.31 84 ILE A O 1
ATOM 678 N N . LEU A 1 85 ? -9.173 -2.312 -3.050 1.00 96.44 85 LEU A N 1
ATOM 679 C CA . LEU A 1 85 ? -8.083 -2.745 -3.913 1.00 96.44 85 LEU A CA 1
ATOM 680 C C . LEU A 1 85 ? -7.757 -1.638 -4.910 1.00 96.44 85 LEU A C 1
ATOM 682 O O . LEU A 1 85 ? -8.655 -1.035 -5.501 1.00 96.44 85 LEU A O 1
ATOM 686 N N . TYR A 1 86 ? -6.468 -1.380 -5.098 1.00 97.69 86 TYR A N 1
ATOM 687 C CA . TYR A 1 86 ? -6.001 -0.472 -6.132 1.00 97.69 86 TYR A CA 1
ATOM 688 C C . TYR A 1 86 ? -5.767 -1.251 -7.428 1.00 97.69 86 TYR A C 1
ATOM 690 O O . TYR A 1 86 ? -5.132 -2.302 -7.405 1.00 97.69 86 TYR A O 1
ATOM 698 N N . TYR A 1 87 ? -6.303 -0.749 -8.546 1.00 97.44 87 TYR A N 1
ATOM 699 C CA . TYR A 1 87 ? -6.290 -1.470 -9.822 1.00 97.44 87 TYR A CA 1
ATOM 700 C C . TYR A 1 87 ? -4.873 -1.895 -10.206 1.00 97.44 87 TYR A C 1
ATOM 702 O O . TYR A 1 87 ? -3.935 -1.095 -10.129 1.00 97.44 87 TYR A O 1
ATOM 710 N N . GLY A 1 88 ? -4.717 -3.133 -10.648 1.00 96.88 88 GLY A N 1
ATOM 711 C CA . GLY A 1 88 ? -3.432 -3.688 -11.033 1.00 96.88 88 GLY A CA 1
ATOM 712 C C . GLY A 1 88 ? -2.659 -4.358 -9.905 1.00 96.88 88 GLY A C 1
ATOM 713 O O . GLY A 1 88 ? -1.811 -5.201 -10.194 1.00 96.88 88 GLY A O 1
ATOM 714 N N . ASP A 1 89 ? -2.932 -4.052 -8.635 1.00 96.25 89 ASP A N 1
ATOM 715 C CA . ASP A 1 89 ? -2.254 -4.742 -7.531 1.00 96.25 89 ASP A CA 1
ATOM 716 C C . ASP A 1 89 ? -2.666 -6.226 -7.482 1.00 96.25 89 ASP A C 1
ATOM 718 O O . ASP A 1 89 ? -1.861 -7.074 -7.107 1.00 96.25 89 ASP A O 1
ATOM 722 N N . GLU A 1 90 ? -3.862 -6.570 -7.974 1.00 96.19 90 GLU A N 1
ATOM 723 C CA . GLU A 1 90 ? -4.339 -7.950 -8.117 1.00 96.19 90 GLU A CA 1
ATOM 724 C C . GLU A 1 90 ? -3.536 -8.790 -9.125 1.00 96.19 90 GLU A C 1
ATOM 726 O O . GLU A 1 90 ? -3.505 -10.016 -9.016 1.00 96.19 90 GLU A O 1
ATOM 731 N N . ILE A 1 91 ? -2.862 -8.141 -10.081 1.00 95.94 91 ILE A N 1
ATOM 732 C CA . ILE A 1 91 ? -1.938 -8.783 -11.031 1.00 95.94 91 ILE A CA 1
ATOM 733 C C . ILE A 1 91 ? -0.466 -8.462 -10.725 1.00 95.94 91 ILE A C 1
ATOM 735 O O . ILE A 1 91 ? 0.413 -8.839 -11.496 1.00 95.94 91 ILE A O 1
ATOM 739 N N . GLY A 1 92 ? -0.183 -7.771 -9.614 1.00 95.75 92 GLY A N 1
ATOM 740 C CA . GLY A 1 92 ? 1.174 -7.381 -9.229 1.00 95.75 92 GLY A CA 1
ATOM 741 C C . GLY A 1 92 ? 1.795 -6.310 -10.132 1.00 95.75 92 GLY A C 1
ATOM 742 O O . GLY A 1 92 ? 2.985 -6.384 -10.433 1.00 95.75 92 GLY A O 1
ATOM 743 N N . MET A 1 93 ? 1.012 -5.324 -10.587 1.00 97.19 93 MET A N 1
ATOM 744 C CA . MET A 1 93 ? 1.522 -4.225 -11.413 1.00 97.19 93 MET A CA 1
ATOM 745 C C . MET A 1 93 ? 2.702 -3.500 -10.753 1.00 97.19 93 MET A C 1
ATOM 747 O O . MET A 1 93 ? 2.723 -3.234 -9.547 1.00 97.19 93 MET A O 1
ATOM 751 N N . GLY A 1 94 ? 3.673 -3.134 -11.590 1.00 94.81 94 GLY A N 1
ATOM 752 C CA . GLY A 1 94 ? 4.843 -2.359 -11.198 1.00 94.81 94 GLY A CA 1
ATOM 753 C C . GLY A 1 94 ? 4.610 -0.848 -11.202 1.00 94.81 94 GLY A C 1
ATOM 754 O O . GLY A 1 94 ? 3.579 -0.348 -11.654 1.00 94.81 94 GLY A O 1
ATOM 755 N N . ASP A 1 95 ? 5.603 -0.108 -10.718 1.00 94.44 95 ASP A N 1
ATOM 756 C CA . ASP A 1 95 ? 5.657 1.350 -10.808 1.00 94.44 95 ASP A CA 1
ATOM 757 C C . ASP A 1 95 ? 6.690 1.815 -11.843 1.00 94.44 95 ASP A C 1
ATOM 759 O O . ASP A 1 95 ? 7.566 1.063 -12.273 1.00 94.44 95 ASP A O 1
ATOM 763 N N . ASN A 1 96 ? 6.572 3.074 -12.264 1.00 94.12 96 ASN A N 1
ATOM 764 C CA . ASN A 1 96 ? 7.563 3.737 -13.102 1.00 94.12 96 ASN A CA 1
ATOM 765 C C . ASN A 1 96 ? 8.042 5.039 -12.447 1.00 94.12 96 ASN A C 1
ATOM 767 O O . ASN A 1 96 ? 7.498 6.116 -12.685 1.00 94.12 96 ASN A O 1
ATOM 771 N N . ILE A 1 97 ? 9.109 4.943 -11.650 1.00 91.38 97 ILE A N 1
ATOM 772 C CA . ILE A 1 97 ? 9.691 6.064 -10.887 1.00 91.38 97 ILE A CA 1
ATOM 773 C C . ILE A 1 97 ? 10.254 7.211 -11.747 1.00 91.38 97 ILE A C 1
ATOM 775 O O . ILE A 1 97 ? 10.617 8.260 -11.211 1.00 91.38 97 ILE A O 1
ATOM 779 N N . TRP A 1 98 ? 10.358 7.017 -13.065 1.00 92.06 98 TRP A N 1
ATOM 780 C CA . TRP A 1 98 ? 10.807 8.042 -14.009 1.00 92.06 98 TRP A CA 1
ATOM 781 C C . TRP A 1 98 ? 9.684 8.984 -14.437 1.00 92.06 98 TRP A C 1
ATOM 783 O O . TRP A 1 98 ? 9.963 10.057 -14.973 1.00 92.06 98 TRP A O 1
ATOM 793 N N . LEU A 1 99 ? 8.428 8.602 -14.201 1.00 90.31 99 LEU A N 1
ATOM 794 C CA . LEU A 1 99 ? 7.290 9.483 -14.416 1.00 90.31 99 LEU A CA 1
ATOM 795 C C . LEU A 1 99 ? 7.246 10.579 -13.341 1.00 90.31 99 LEU A C 1
ATOM 797 O O . LEU A 1 99 ? 7.758 10.431 -12.224 1.00 90.31 99 LEU A O 1
ATOM 801 N N . GLY A 1 100 ? 6.662 11.716 -13.710 1.00 86.50 100 GLY A N 1
ATOM 802 C CA . GLY A 1 100 ? 6.525 12.867 -12.824 1.00 86.50 100 GLY A CA 1
ATOM 803 C C . GLY A 1 100 ? 5.539 12.606 -11.686 1.00 86.50 100 GLY A C 1
ATOM 804 O O . GLY A 1 100 ? 4.587 11.847 -11.839 1.00 86.50 100 GLY A O 1
ATOM 805 N N . ASP A 1 101 ? 5.772 13.253 -10.543 1.00 84.88 101 ASP A N 1
ATOM 806 C CA . ASP A 1 101 ? 4.874 13.232 -9.379 1.00 84.88 101 ASP A CA 1
ATOM 807 C C . ASP A 1 101 ? 4.378 11.807 -9.030 1.00 84.88 101 ASP A C 1
ATOM 809 O O . ASP A 1 101 ? 5.184 10.878 -8.902 1.00 84.88 101 ASP A O 1
ATOM 813 N N . ARG A 1 102 ? 3.062 11.617 -8.905 1.00 88.19 102 ARG A N 1
ATOM 814 C CA . ARG A 1 102 ? 2.400 10.352 -8.562 1.00 88.19 102 ARG A CA 1
ATOM 815 C C . ARG A 1 102 ? 2.042 9.507 -9.779 1.00 88.19 102 ARG A C 1
ATOM 817 O O . ARG A 1 102 ? 1.484 8.422 -9.621 1.00 88.19 102 ARG A O 1
ATOM 824 N N . ASP A 1 103 ? 2.398 9.941 -10.987 1.00 91.06 103 ASP A N 1
ATOM 825 C CA . ASP A 1 103 ? 2.117 9.167 -12.200 1.00 91.06 103 ASP A CA 1
ATOM 826 C C . ASP A 1 103 ? 2.891 7.843 -12.225 1.00 91.06 103 ASP A C 1
ATOM 828 O O . ASP A 1 103 ? 2.484 6.898 -12.899 1.00 91.06 103 ASP A O 1
ATOM 832 N N . ALA A 1 104 ? 3.936 7.724 -11.397 1.00 90.75 104 ALA A N 1
ATOM 833 C CA . ALA A 1 104 ? 4.676 6.487 -11.174 1.00 90.75 104 ALA A CA 1
ATOM 834 C C . ALA A 1 104 ? 3.784 5.290 -10.805 1.00 90.75 104 ALA A C 1
ATOM 836 O O . ALA A 1 104 ? 4.109 4.165 -11.180 1.00 90.75 104 ALA A O 1
ATOM 837 N N . VAL A 1 105 ? 2.656 5.513 -10.120 1.00 93.94 105 VAL A N 1
ATOM 838 C CA . VAL A 1 105 ? 1.709 4.452 -9.728 1.00 93.94 105 VAL A CA 1
ATOM 839 C C . VAL A 1 105 ? 0.419 4.463 -10.556 1.00 93.94 105 VAL A C 1
ATOM 841 O O . VAL A 1 105 ? -0.499 3.692 -10.275 1.00 93.94 105 VAL A O 1
ATOM 844 N N . ARG A 1 106 ? 0.328 5.318 -11.583 1.00 96.19 106 ARG A N 1
ATOM 845 C CA . ARG A 1 106 ? -0.874 5.530 -12.412 1.00 96.19 106 ARG A CA 1
ATOM 846 C C . ARG A 1 106 ? -0.697 5.048 -13.857 1.00 96.19 106 ARG A C 1
ATOM 848 O O . ARG A 1 106 ? -1.348 5.548 -14.772 1.00 96.19 106 ARG A O 1
ATOM 855 N N . THR A 1 107 ? 0.211 4.100 -14.067 1.00 95.00 107 THR A N 1
ATOM 856 C CA . THR A 1 107 ? 0.446 3.483 -15.374 1.00 95.00 107 THR A CA 1
ATOM 857 C C . THR A 1 107 ? -0.808 2.749 -15.876 1.00 95.00 107 THR A C 1
ATOM 859 O O . THR A 1 107 ? -1.593 2.255 -15.064 1.00 95.00 107 THR A O 1
ATOM 862 N N . PRO A 1 108 ? -1.028 2.667 -17.203 1.00 95.94 108 PRO A N 1
ATOM 863 C CA . PRO A 1 108 ? -2.184 1.967 -17.761 1.00 95.94 108 PRO A CA 1
ATOM 864 C C . PRO A 1 108 ? -2.287 0.511 -17.287 1.00 95.94 108 PRO A C 1
ATOM 866 O O . PRO A 1 108 ? -1.275 -0.169 -17.140 1.00 95.94 108 PRO A O 1
ATOM 869 N N . MET A 1 109 ? -3.518 0.025 -17.099 1.00 97.12 109 MET A N 1
ATOM 870 C CA . MET A 1 109 ? -3.785 -1.367 -16.721 1.00 97.12 109 MET A CA 1
ATOM 871 C C . MET A 1 109 ? -3.244 -2.356 -17.768 1.00 97.12 109 MET A C 1
ATOM 873 O O . MET A 1 109 ? -3.491 -2.201 -18.967 1.00 97.12 109 MET A O 1
ATOM 877 N N . GLN A 1 110 ? -2.539 -3.389 -17.304 1.00 95.19 110 GLN A N 1
ATOM 878 C CA . GLN A 1 110 ? -1.845 -4.378 -18.137 1.00 95.19 110 GLN A CA 1
ATOM 879 C C . GLN A 1 110 ? -2.759 -5.562 -18.501 1.00 95.19 110 GLN A C 1
ATOM 881 O O . GLN A 1 110 ? -2.714 -6.616 -17.871 1.0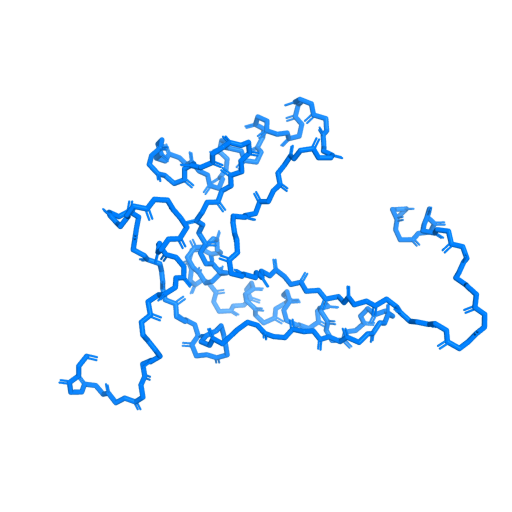0 95.19 110 GLN A O 1
ATOM 886 N N . TRP A 1 111 ? -3.607 -5.391 -19.518 1.00 94.31 111 TRP A N 1
ATOM 887 C CA . TRP A 1 111 ? -4.589 -6.409 -19.926 1.00 94.31 111 TRP A CA 1
ATOM 888 C C . TRP A 1 111 ? -4.001 -7.591 -20.707 1.00 94.31 111 TRP A C 1
ATOM 890 O O . TRP A 1 111 ? -4.484 -8.715 -20.590 1.00 94.31 111 TRP A O 1
ATOM 900 N N . THR A 1 112 ? -2.997 -7.332 -21.544 1.00 93.12 112 THR A N 1
ATOM 901 C CA . THR A 1 112 ? -2.431 -8.285 -22.512 1.00 93.12 112 THR A CA 1
ATOM 902 C C . THR A 1 112 ? -0.925 -8.066 -22.635 1.00 93.12 112 THR A C 1
ATOM 904 O O . THR A 1 112 ? -0.491 -6.930 -22.471 1.00 93.12 112 THR A O 1
ATOM 907 N N . PRO A 1 113 ? -0.131 -9.089 -22.998 1.00 89.50 113 PRO A N 1
ATOM 908 C CA . PRO A 1 113 ? 1.321 -8.948 -23.164 1.00 89.50 113 PRO A CA 1
ATOM 909 C C . PRO A 1 113 ? 1.729 -8.074 -24.362 1.00 89.50 113 PRO A C 1
ATOM 911 O O . PRO A 1 113 ? 2.897 -7.722 -24.488 1.00 89.50 113 PRO A O 1
ATOM 914 N N . ASP A 1 114 ? 0.786 -7.735 -25.244 1.00 78.06 114 ASP A N 1
ATOM 915 C CA . ASP A 1 114 ? 1.040 -6.992 -26.482 1.00 78.06 114 ASP A CA 1
ATOM 916 C C . ASP A 1 114 ? 1.407 -5.510 -26.261 1.00 78.06 114 ASP A C 1
ATOM 918 O O . ASP A 1 114 ? 1.752 -4.820 -27.226 1.00 78.06 114 ASP A O 1
ATOM 922 N N . ARG A 1 115 ? 1.302 -4.997 -25.024 1.00 47.44 115 ARG A N 1
ATOM 923 C CA . ARG A 1 115 ? 1.621 -3.610 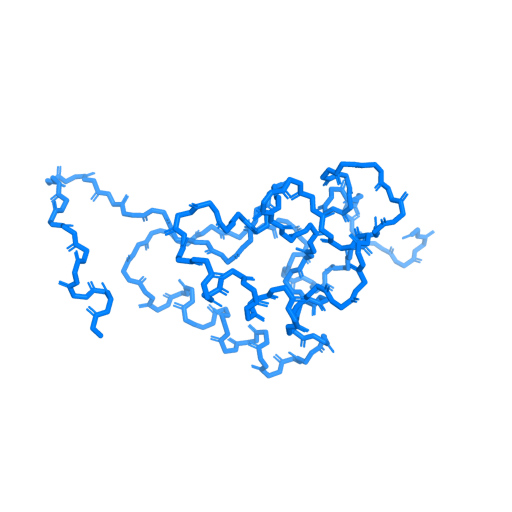-24.651 1.00 47.44 115 ARG A CA 1
ATOM 924 C C . ARG A 1 115 ? 2.210 -3.486 -23.255 1.00 47.44 115 ARG A C 1
ATOM 926 O O . ARG A 1 115 ? 1.604 -4.042 -22.315 1.00 47.44 115 ARG A O 1
#

Secondary structure (DSSP, 8-state):
-TGGGSPPPPTT---EEES--SS-EE-TTS-HHHHHHHHHHH--SGGGEETTEE---HHHHTTT-HHHHHHHHHHHHHSSSEEEPPTTGGGT----TTSSGGGGG-PPP--STT-

Foldseek 3Di:
DVLVVDDDDDPPDFDEFEDDELAFAAPPPDDPVVLVVCCVQQVVDPLLDADSGGLWDDCVSVVNDPVVLVVVVVVQVPDTGHYDDYAPVVVSDTFDSVDPHNCRVVDDHDPDPPD

Radius of gyration: 15.47 Å; chains: 1; bounding box: 40×30×47 Å

InterPro domains:
  IPR006047 Glycosyl hydrolase family 13, catalytic domain [PF00128] (57-114)
  IPR017853 Glycoside hydrolase superfamily [SSF51445] (7-112)

pLDDT: mean 91.56, std 7.77, range [47.44, 97.69]

Organism: Streptomyces viridochromogenes (NCBI:txid1938)